Protein AF-A0A953T9N0-F1 (afdb_monomer)

Foldseek 3Di:
DQAWDKDADPDPVVVQLQFGMWTDGDPATAREHEDQDDDCPSNPSVVVVCVVVVHFYWYWHQDPVRDIWTAGPVVRDTDPRD

Organism: NCBI:txid547987

Secondary structure (DSSP, 8-state):
--SPEEEE---HHHHHTT--EEEEETTEEEEEEEESS---TTTHHHHHHHHHHTPEEEEEEE-TTS-EEEEETTTTEE----

Mean predicted aligned error: 4.88 Å

Radius of gyration: 12.1 Å; Cα contacts (8 Å, |Δi|>4): 146; chains: 1; bounding box: 29×30×25 Å

Nearest PDB structures (foldseek):
  6p4o-assembly2_D  TM=4.964E-01  e=2.844E-01  Sulfurisphaera tokodaii str. 7
  5m3h-assembly1_A  TM=3.720E-01  e=1.451E+00  Influenza A virus
  8xhv-assembly1_A  TM=3.915E-01  e=1.764E+00  Kurthia massiliensis
  8xk3-assembly1_A  TM=2.870E-01  e=7.083E-01  Kurthia massiliensis
  8xk4-assembly1_A  TM=2.809E-01  e=1.653E+00  Kurthia massiliensis

Sequence (82 aa):
SKGFTVKVSNIKNDAIHGIDLIAVKNDIKMYIQVKPNNDLKESKNIIKLSRINGFLPVLCYKNSNKKWIFFNIFMKTEMLLF

InterPro domains:
  IPR011335 Restriction endonuclease type II-like [SSF52980] (2-78)
  IPR011856 tRNA endonuclease-like domain superfamily [G3DSA:3.40.1350.10] (1-81)

pLDDT: mean 86.91, std 10.47, range [43.62, 96.12]

Solvent-accessible surface area (backbone atoms only — not comparable to full-atom values): 4748 Å² total; per-residue (Å²): 136,93,67,65,53,71,44,76,55,84,48,74,70,40,53,77,29,46,32,48,32,41,35,40,45,92,94,48,38,33,38,29,26,76,40,85,47,91,78,60,88,75,42,62,46,32,48,54,51,16,65,76,72,69,30,44,34,28,46,30,22,44,48,98,85,71,44,81,42,40,31,31,65,87,78,72,40,77,53,88,87,124

Structure (mmCIF, N/CA/C/O backbone):
data_AF-A0A953T9N0-F1
#
_entry.id   AF-A0A953T9N0-F1
#
loop_
_atom_site.group_PDB
_atom_site.id
_atom_site.type_symbol
_atom_site.label_atom_id
_atom_site.label_alt_id
_atom_site.label_comp_id
_atom_site.label_asym_id
_atom_site.label_entity_id
_atom_site.label_seq_id
_atom_site.pdbx_PDB_ins_code
_atom_site.Cartn_x
_atom_site.Cartn_y
_atom_site.Cartn_z
_atom_site.occupancy
_atom_site.B_iso_or_equiv
_atom_site.auth_seq_id
_atom_site.auth_comp_id
_atom_site.auth_asym_id
_atom_site.auth_atom_id
_atom_site.pdbx_PDB_model_num
ATOM 1 N N . SER A 1 1 ? -14.027 -18.055 3.638 1.00 43.62 1 SER A N 1
ATOM 2 C CA . SER A 1 1 ? -13.818 -16.653 4.064 1.00 43.62 1 SER A CA 1
ATOM 3 C C . SER A 1 1 ? -13.507 -15.804 2.828 1.00 43.62 1 SER A C 1
ATOM 5 O O . SER A 1 1 ? -12.749 -16.262 1.989 1.00 43.62 1 SER A O 1
ATOM 7 N N . LYS A 1 2 ? -14.136 -14.627 2.640 1.00 53.47 2 LYS A N 1
ATOM 8 C CA . LYS A 1 2 ? -14.038 -13.796 1.404 1.00 53.47 2 LYS A CA 1
ATOM 9 C C . LYS A 1 2 ? -13.184 -12.515 1.574 1.00 53.47 2 LYS A C 1
ATOM 11 O O . LYS A 1 2 ? -13.422 -11.503 0.909 1.00 53.47 2 LYS A O 1
ATOM 16 N N . GLY A 1 3 ? -12.239 -12.525 2.512 1.00 68.94 3 GLY A N 1
ATOM 17 C CA . GLY A 1 3 ? -11.370 -11.381 2.823 1.00 68.94 3 GLY A CA 1
ATOM 18 C C . GLY A 1 3 ? -10.070 -11.378 2.015 1.00 68.94 3 GLY A C 1
ATOM 19 O O . GLY A 1 3 ? -9.762 -12.349 1.330 1.00 68.94 3 GLY A O 1
ATOM 20 N N . PHE A 1 4 ? -9.301 -10.292 2.105 1.00 74.06 4 PHE A N 1
ATOM 21 C CA . PHE A 1 4 ? -7.905 -10.285 1.658 1.00 74.06 4 PHE A CA 1
ATOM 22 C C . PHE A 1 4 ? -7.064 -11.197 2.556 1.00 74.06 4 PHE A C 1
ATOM 24 O O . PHE A 1 4 ? -7.234 -11.198 3.776 1.00 74.06 4 PHE A O 1
ATOM 31 N N . THR A 1 5 ? -6.123 -11.938 1.972 1.00 80.31 5 THR A N 1
ATOM 32 C CA . THR A 1 5 ? -5.012 -12.504 2.738 1.00 80.31 5 THR A CA 1
ATOM 33 C C . THR A 1 5 ? -4.003 -11.389 2.971 1.00 80.31 5 THR A C 1
ATOM 35 O O . THR A 1 5 ? -3.450 -10.850 2.013 1.00 80.31 5 THR A O 1
ATOM 38 N N . VAL A 1 6 ? -3.786 -11.032 4.236 1.00 80.44 6 VAL A N 1
ATOM 39 C CA . VAL A 1 6 ? -2.867 -9.962 4.640 1.00 80.44 6 VAL A CA 1
ATOM 40 C C . VAL A 1 6 ? -1.689 -10.572 5.384 1.00 80.44 6 VAL A C 1
ATOM 42 O O . VAL A 1 6 ? -1.876 -11.423 6.253 1.00 80.44 6 VAL A O 1
ATOM 45 N N . LYS A 1 7 ? -0.475 -10.138 5.047 1.00 83.88 7 LYS A N 1
ATOM 46 C CA . LYS A 1 7 ? 0.750 -10.494 5.766 1.00 83.88 7 LYS A CA 1
ATOM 47 C C . LYS A 1 7 ? 1.498 -9.227 6.155 1.00 83.88 7 LYS A C 1
ATOM 49 O O . LYS A 1 7 ? 1.579 -8.289 5.362 1.00 83.88 7 LYS A O 1
ATOM 54 N N . VAL A 1 8 ? 2.042 -9.226 7.369 1.00 80.19 8 VAL A N 1
ATOM 55 C CA . VAL A 1 8 ? 3.003 -8.207 7.796 1.00 80.19 8 VAL A CA 1
ATOM 56 C C . VAL A 1 8 ? 4.297 -8.427 7.028 1.00 80.19 8 VAL A C 1
ATOM 58 O O . VAL A 1 8 ? 4.758 -9.560 6.863 1.00 80.19 8 VAL A O 1
ATOM 61 N N . SER A 1 9 ? 4.852 -7.335 6.531 1.00 74.62 9 SER A N 1
ATOM 62 C CA . SER A 1 9 ? 6.161 -7.315 5.908 1.00 74.62 9 SER A CA 1
ATOM 63 C C . SER A 1 9 ? 7.245 -7.549 6.971 1.00 74.62 9 SER A C 1
ATOM 65 O O . SER A 1 9 ? 7.470 -6.706 7.834 1.00 74.62 9 SER A O 1
ATOM 67 N N . ASN A 1 10 ? 7.903 -8.714 6.942 1.00 63.94 10 ASN A N 1
ATOM 68 C CA . ASN A 1 10 ? 8.960 -9.081 7.902 1.00 63.94 10 ASN A CA 1
ATOM 69 C C . ASN A 1 10 ? 10.377 -8.979 7.309 1.00 63.94 10 ASN A C 1
ATOM 71 O O . ASN A 1 10 ? 11.354 -9.374 7.947 1.00 63.94 10 ASN A O 1
ATOM 75 N N . ILE A 1 11 ? 10.510 -8.490 6.075 1.00 70.69 11 ILE A N 1
ATOM 76 C CA . ILE A 1 11 ? 11.785 -8.460 5.359 1.00 70.69 11 ILE A CA 1
ATOM 77 C C . ILE A 1 11 ? 12.349 -7.044 5.453 1.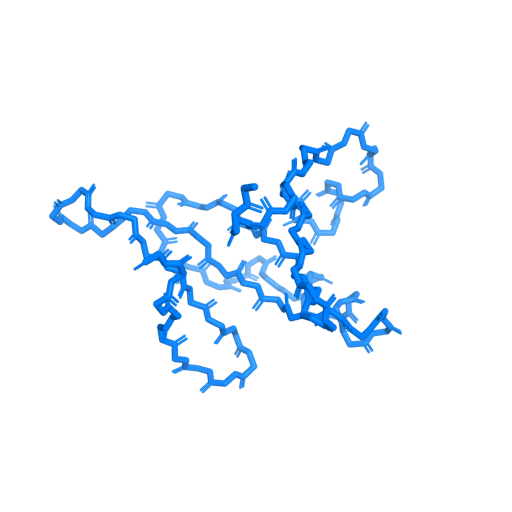00 70.69 11 ILE A C 1
ATOM 79 O O . ILE A 1 11 ? 11.705 -6.084 5.041 1.00 70.69 11 ILE A O 1
ATOM 83 N N . LYS A 1 12 ? 13.588 -6.903 5.948 1.00 72.56 12 LYS A N 1
ATOM 84 C CA . LYS A 1 12 ? 14.289 -5.602 6.034 1.00 72.56 12 LYS A CA 1
ATOM 85 C C . LYS A 1 12 ? 14.220 -4.801 4.728 1.00 72.56 12 LYS A C 1
ATOM 87 O O . LYS A 1 12 ? 14.133 -3.581 4.761 1.00 72.56 12 LYS A O 1
ATOM 92 N N . ASN A 1 13 ? 14.245 -5.495 3.592 1.00 71.25 13 ASN A N 1
ATOM 93 C CA . ASN A 1 13 ? 14.182 -4.893 2.267 1.00 71.25 13 ASN A CA 1
ATOM 94 C C . ASN A 1 13 ? 12.837 -4.200 1.983 1.00 71.25 13 ASN A C 1
ATOM 96 O O . ASN A 1 13 ? 12.806 -3.102 1.442 1.00 71.25 13 ASN A O 1
ATOM 100 N N . ASP A 1 14 ? 11.725 -4.788 2.411 1.00 79.81 14 ASP A N 1
ATOM 101 C CA . ASP A 1 14 ? 10.389 -4.228 2.200 1.00 79.81 14 ASP A CA 1
ATOM 102 C C . ASP A 1 14 ? 10.171 -2.961 3.049 1.00 79.81 14 ASP A C 1
ATOM 104 O O . ASP A 1 14 ? 9.573 -1.988 2.583 1.00 79.81 14 ASP A O 1
ATOM 108 N N . ALA A 1 15 ? 10.747 -2.923 4.257 1.00 77.44 15 ALA A N 1
ATOM 109 C CA . ALA A 1 15 ? 10.740 -1.741 5.120 1.00 77.44 15 ALA A CA 1
ATOM 110 C C . ALA A 1 15 ? 11.504 -0.553 4.500 1.00 77.44 15 ALA A C 1
ATOM 112 O O . ALA A 1 15 ? 11.043 0.583 4.590 1.00 77.44 15 ALA A O 1
ATOM 113 N N . ILE A 1 16 ? 12.618 -0.800 3.791 1.00 83.00 16 ILE A N 1
ATOM 114 C CA . ILE A 1 16 ? 13.352 0.236 3.027 1.00 83.00 16 ILE A CA 1
ATOM 115 C C . ILE A 1 16 ? 12.458 0.854 1.939 1.00 83.00 16 ILE A C 1
ATOM 117 O O . ILE A 1 16 ? 12.574 2.038 1.600 1.00 83.00 16 ILE A O 1
ATOM 121 N N . HIS A 1 17 ? 11.531 0.062 1.403 1.00 85.00 17 HIS A N 1
ATOM 122 C CA . HIS A 1 17 ? 10.566 0.516 0.412 1.00 85.00 17 HIS A CA 1
ATOM 123 C C . HIS A 1 17 ? 9.283 1.102 1.015 1.00 85.00 17 HIS A C 1
ATOM 125 O O . HIS A 1 17 ? 8.449 1.603 0.262 1.00 85.00 17 HIS A O 1
ATOM 131 N N . GLY A 1 18 ? 9.149 1.108 2.345 1.00 86.81 18 GLY A N 1
ATOM 132 C CA . GLY A 1 18 ? 7.979 1.624 3.051 1.00 86.81 18 GLY A CA 1
ATOM 133 C C . GLY A 1 18 ? 6.752 0.719 2.938 1.00 86.81 18 GLY A C 1
ATOM 134 O O . GLY A 1 18 ? 5.636 1.229 2.943 1.00 86.81 18 GLY A O 1
ATOM 135 N N . ILE A 1 19 ? 6.952 -0.592 2.773 1.00 92.75 19 ILE A N 1
ATOM 136 C CA . ILE A 1 19 ? 5.880 -1.590 2.721 1.00 92.75 19 ILE A CA 1
ATOM 137 C C . ILE A 1 19 ? 5.704 -2.184 4.116 1.00 92.75 19 ILE A C 1
ATOM 139 O O . ILE A 1 19 ? 6.557 -2.939 4.583 1.00 92.75 19 ILE A O 1
ATOM 143 N N . ASP A 1 20 ? 4.569 -1.886 4.742 1.00 90.56 20 ASP A N 1
ATOM 144 C CA . ASP A 1 20 ? 4.223 -2.396 6.070 1.00 90.56 20 ASP A CA 1
ATOM 145 C C . ASP A 1 20 ? 3.373 -3.667 5.968 1.00 90.56 20 ASP A C 1
ATOM 147 O O . ASP A 1 20 ? 3.574 -4.631 6.711 1.00 90.56 20 ASP A O 1
ATOM 151 N N . LEU A 1 21 ? 2.439 -3.702 5.010 1.00 92.19 21 LEU A N 1
ATOM 152 C CA . LEU A 1 21 ? 1.573 -4.854 4.766 1.00 92.19 21 LEU A CA 1
ATOM 153 C C . LEU A 1 21 ? 1.532 -5.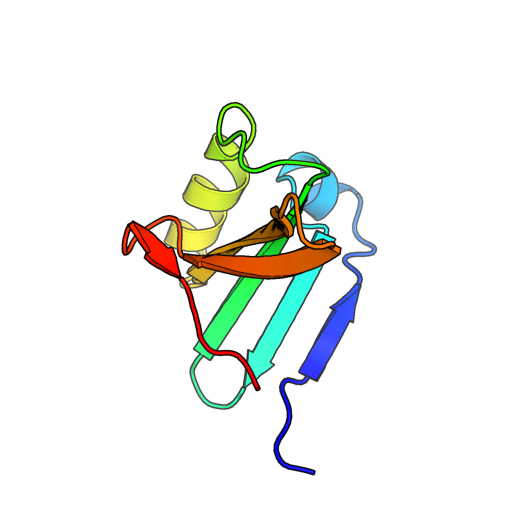211 3.283 1.00 92.19 21 LEU A C 1
ATOM 155 O O . LEU A 1 21 ? 1.548 -4.350 2.401 1.00 92.19 21 LEU A O 1
ATOM 159 N N . ILE A 1 22 ? 1.385 -6.505 3.022 1.00 92.06 22 ILE A N 1
ATOM 160 C CA . ILE A 1 22 ? 1.107 -7.044 1.696 1.00 92.06 22 ILE A CA 1
ATOM 161 C C . ILE A 1 22 ? -0.268 -7.699 1.749 1.00 92.06 22 ILE A C 1
ATOM 163 O O . ILE A 1 22 ? -0.509 -8.575 2.583 1.00 92.06 22 ILE A O 1
ATOM 167 N N . ALA A 1 23 ? -1.169 -7.279 0.864 1.00 91.25 23 ALA A N 1
ATOM 168 C CA . ALA A 1 23 ? -2.525 -7.806 0.792 1.00 91.25 23 ALA A CA 1
ATOM 169 C C . ALA A 1 23 ? -2.823 -8.358 -0.602 1.00 91.25 23 ALA A C 1
ATOM 171 O O . ALA A 1 23 ? -2.536 -7.715 -1.611 1.00 91.25 23 ALA A O 1
ATOM 172 N N . VAL A 1 24 ? -3.416 -9.550 -0.654 1.00 89.44 24 VAL A N 1
ATOM 173 C CA . VAL A 1 24 ? -3.794 -10.216 -1.907 1.00 89.44 24 VAL A CA 1
ATOM 174 C C . VAL A 1 24 ? -5.227 -10.732 -1.808 1.00 89.44 24 VAL A C 1
ATOM 176 O O . VAL A 1 24 ? -5.596 -11.372 -0.820 1.00 89.44 24 VAL A O 1
ATOM 179 N N . LYS A 1 25 ? -6.042 -10.448 -2.828 1.00 85.31 25 LYS A N 1
ATOM 180 C CA . LYS A 1 25 ? -7.384 -11.019 -3.012 1.00 85.31 25 LYS A CA 1
ATOM 181 C C . LYS A 1 25 ? -7.666 -11.155 -4.498 1.00 85.31 25 LYS A C 1
ATOM 183 O O . LYS A 1 25 ? -7.700 -10.151 -5.207 1.00 85.31 25 LYS A O 1
ATOM 188 N N . ASN A 1 26 ? -7.927 -12.381 -4.945 1.00 85.56 26 ASN A N 1
ATOM 189 C CA . ASN A 1 26 ? -8.039 -12.706 -6.369 1.00 85.56 26 ASN A CA 1
ATOM 190 C C . ASN A 1 26 ? -6.797 -12.167 -7.114 1.00 85.56 26 ASN A C 1
ATOM 192 O O . ASN A 1 26 ? -5.677 -12.354 -6.639 1.00 85.56 26 ASN A O 1
ATOM 196 N N . ASP A 1 27 ? -6.992 -11.434 -8.209 1.00 87.00 27 ASP A N 1
ATOM 197 C CA . ASP A 1 27 ? -5.913 -10.829 -8.997 1.00 87.00 27 ASP A CA 1
ATOM 198 C C . ASP A 1 27 ? -5.437 -9.468 -8.464 1.00 87.00 27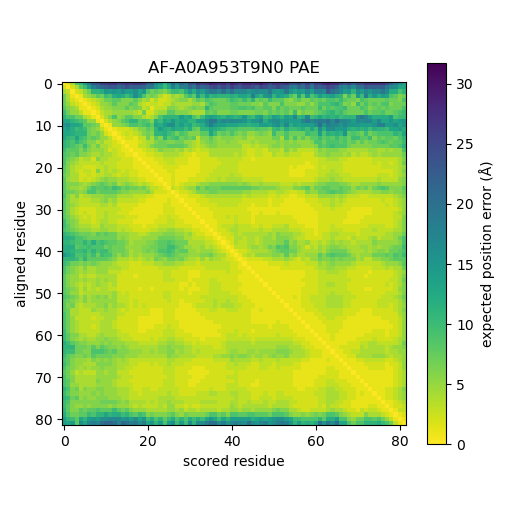 ASP A C 1
ATOM 200 O O . ASP A 1 27 ? -4.518 -8.862 -9.015 1.00 87.00 27 ASP A O 1
ATOM 204 N N . ILE A 1 28 ? -6.031 -8.973 -7.372 1.00 89.31 28 ILE A N 1
ATOM 205 C CA . ILE A 1 28 ? -5.657 -7.693 -6.771 1.00 89.31 28 ILE A CA 1
ATOM 206 C C . ILE A 1 28 ? -4.553 -7.925 -5.745 1.00 89.31 28 ILE A C 1
ATOM 208 O O . ILE A 1 28 ? -4.746 -8.600 -4.729 1.00 89.31 28 ILE A O 1
ATOM 212 N N . LYS A 1 29 ? -3.400 -7.306 -5.997 1.00 93.56 29 LYS A N 1
ATOM 213 C CA . LYS A 1 29 ? -2.225 -7.327 -5.126 1.00 93.56 29 LYS A CA 1
ATOM 214 C C . LYS A 1 29 ? -1.905 -5.908 -4.679 1.00 93.56 29 LYS A C 1
ATOM 216 O O . LYS A 1 29 ? -1.874 -4.998 -5.503 1.00 93.56 29 LYS A O 1
ATOM 221 N N . MET A 1 30 ? -1.679 -5.708 -3.386 1.00 94.19 30 MET A N 1
ATOM 222 C CA . MET A 1 30 ? -1.464 -4.385 -2.800 1.00 94.19 30 MET A CA 1
ATOM 223 C C . MET A 1 30 ? -0.234 -4.382 -1.902 1.00 94.19 30 MET A C 1
ATOM 225 O O . MET A 1 30 ? -0.057 -5.279 -1.074 1.00 94.19 30 MET A O 1
ATOM 229 N N . TYR A 1 31 ? 0.577 -3.342 -2.053 1.00 95.19 31 TYR A N 1
ATOM 230 C CA . TYR A 1 31 ? 1.546 -2.928 -1.053 1.00 95.19 31 TYR A CA 1
ATOM 231 C C . TYR A 1 31 ? 0.940 -1.777 -0.271 1.00 95.19 31 TYR A C 1
ATOM 233 O O . TYR A 1 31 ? 0.529 -0.773 -0.852 1.00 95.19 31 TYR A O 1
ATOM 241 N N . ILE A 1 32 ? 0.859 -1.937 1.043 1.00 94.31 32 ILE A N 1
ATOM 242 C CA . ILE A 1 32 ? 0.213 -0.978 1.926 1.00 94.31 32 ILE A CA 1
ATOM 243 C C . ILE A 1 32 ? 1.279 -0.366 2.828 1.00 94.31 32 ILE A C 1
ATOM 245 O O . ILE A 1 32 ? 1.994 -1.080 3.534 1.00 94.31 32 ILE A O 1
ATOM 249 N N . GLN A 1 33 ? 1.342 0.960 2.811 1.00 94.50 33 GLN A N 1
ATOM 250 C CA . GLN A 1 33 ? 2.121 1.773 3.734 1.00 94.50 33 GLN A CA 1
ATOM 251 C C . GLN A 1 33 ? 1.175 2.351 4.788 1.00 94.50 33 GLN A C 1
ATOM 253 O O . GLN A 1 33 ? 0.185 2.986 4.433 1.00 94.50 33 GLN A O 1
ATOM 258 N N . VAL A 1 34 ? 1.454 2.149 6.071 1.00 92.94 34 VAL A N 1
ATOM 259 C CA . VAL A 1 34 ? 0.664 2.667 7.189 1.00 92.94 34 VAL A CA 1
ATOM 260 C C . VAL A 1 34 ? 1.341 3.918 7.743 1.00 92.94 34 VAL A C 1
ATOM 262 O O . VAL A 1 34 ? 2.499 3.893 8.154 1.00 92.94 34 VAL A O 1
ATOM 265 N N . LYS A 1 35 ? 0.616 5.038 7.773 1.00 92.75 35 LYS A N 1
ATOM 266 C CA . LYS A 1 35 ? 1.115 6.327 8.269 1.00 92.75 35 LYS A CA 1
ATOM 267 C C . LYS A 1 35 ? 0.131 6.965 9.252 1.00 92.75 35 LYS A C 1
ATOM 269 O O . LYS A 1 35 ? -1.068 6.682 9.215 1.00 92.75 35 LYS A O 1
ATOM 274 N N . PRO A 1 36 ? 0.613 7.847 10.145 1.00 90.75 36 PRO A N 1
ATOM 275 C CA . PRO A 1 36 ? -0.255 8.569 11.074 1.00 90.75 36 PRO A CA 1
ATOM 276 C C . PRO A 1 36 ? -1.153 9.606 10.380 1.00 90.75 36 PRO A C 1
ATOM 278 O O . PRO A 1 36 ? -2.142 10.037 10.964 1.00 90.75 36 PRO A O 1
ATOM 281 N N . ASN A 1 37 ? -0.819 10.018 9.156 1.00 89.50 37 ASN A N 1
ATOM 282 C CA . ASN A 1 37 ? -1.540 11.016 8.370 1.00 89.50 37 ASN A CA 1
ATOM 283 C C . ASN A 1 37 ? -1.462 10.678 6.867 1.00 89.50 37 ASN A C 1
ATOM 285 O O . ASN A 1 37 ? -0.912 9.648 6.480 1.00 89.50 37 ASN A O 1
ATOM 289 N N . ASN A 1 38 ? -2.017 11.548 6.025 1.00 87.69 38 ASN A N 1
ATOM 290 C CA . ASN A 1 38 ? -2.063 11.387 4.572 1.00 87.69 38 ASN A CA 1
ATOM 291 C C . ASN A 1 38 ? -0.825 11.943 3.833 1.00 87.69 38 ASN A C 1
ATOM 293 O O . ASN A 1 38 ? -0.918 12.245 2.642 1.00 87.69 38 ASN A O 1
ATOM 297 N N . ASP A 1 39 ? 0.315 12.120 4.512 1.00 86.88 39 ASP A N 1
ATOM 298 C CA . ASP A 1 39 ? 1.528 12.648 3.882 1.00 86.88 39 ASP A CA 1
ATOM 299 C C . ASP A 1 39 ? 2.164 11.608 2.939 1.00 86.88 39 ASP A C 1
ATOM 301 O O . ASP A 1 39 ? 2.527 10.502 3.340 1.00 86.88 39 ASP A O 1
ATOM 305 N N . LEU A 1 40 ? 2.315 11.988 1.667 1.00 83.50 40 LEU A N 1
ATOM 306 C CA . LEU A 1 40 ? 2.869 11.162 0.590 1.00 83.50 40 LEU A CA 1
ATOM 307 C C . LEU A 1 40 ? 4.367 11.402 0.336 1.00 83.50 40 LEU A C 1
ATOM 309 O O . LEU A 1 40 ? 4.932 10.788 -0.575 1.00 83.50 40 LEU A O 1
ATOM 313 N N . LYS A 1 41 ? 5.038 12.289 1.089 1.00 81.06 41 LYS A N 1
ATOM 314 C CA . LYS A 1 41 ? 6.460 12.635 0.864 1.00 81.06 41 LYS A CA 1
ATOM 315 C C . LYS A 1 41 ? 7.379 11.412 0.820 1.00 81.06 41 LYS A C 1
ATOM 317 O O . LYS A 1 41 ? 8.315 11.378 0.020 1.00 81.06 41 LYS A O 1
ATOM 322 N N . GLU A 1 42 ? 7.080 10.392 1.621 1.00 77.38 42 GLU A N 1
ATOM 323 C CA . GLU A 1 42 ? 7.871 9.161 1.742 1.00 77.38 42 GLU A CA 1
ATOM 324 C C . GLU A 1 42 ? 7.363 8.002 0.863 1.00 77.38 42 GLU A C 1
ATOM 326 O O . GLU A 1 42 ? 7.893 6.894 0.927 1.00 77.38 42 GLU A O 1
ATOM 331 N N . SER A 1 43 ? 6.367 8.226 -0.002 1.00 87.31 43 SER A N 1
ATOM 332 C CA . SER A 1 43 ? 5.746 7.149 -0.790 1.00 87.31 43 SER A CA 1
ATOM 333 C C . SER A 1 43 ? 6.431 6.875 -2.139 1.00 87.31 43 SER A C 1
ATOM 335 O O . SER A 1 43 ? 6.000 6.004 -2.895 1.00 87.31 43 SER A O 1
ATOM 337 N N . LYS A 1 44 ? 7.524 7.576 -2.475 1.00 89.5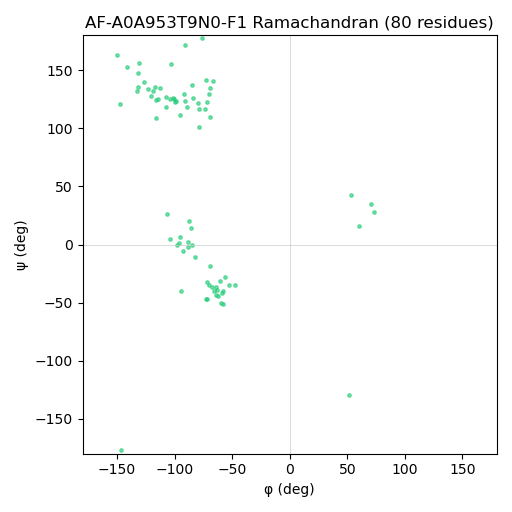0 44 LYS A N 1
ATOM 338 C CA . LYS A 1 44 ? 8.237 7.388 -3.758 1.00 89.50 44 LYS A CA 1
ATOM 339 C C . LYS A 1 44 ? 8.730 5.949 -3.958 1.00 89.50 44 LYS A C 1
ATOM 341 O O . LYS A 1 44 ? 8.629 5.417 -5.065 1.00 89.50 44 LYS A O 1
ATOM 346 N N . ASN A 1 45 ? 9.229 5.313 -2.898 1.00 91.31 45 ASN A N 1
ATOM 347 C CA . ASN A 1 45 ? 9.798 3.967 -2.983 1.00 91.31 45 ASN A CA 1
ATOM 348 C C . ASN A 1 45 ? 8.716 2.901 -3.182 1.00 91.31 45 ASN A C 1
ATOM 350 O O . ASN A 1 45 ? 8.841 2.086 -4.098 1.00 91.31 45 ASN A O 1
ATOM 354 N N . ILE A 1 46 ? 7.629 2.957 -2.405 1.00 93.38 46 ILE A N 1
ATOM 355 C CA . ILE A 1 46 ? 6.503 2.029 -2.556 1.00 93.38 46 ILE A CA 1
ATOM 356 C C . ILE A 1 46 ? 5.843 2.181 -3.927 1.00 93.38 46 ILE A C 1
ATOM 358 O O . ILE A 1 46 ? 5.538 1.175 -4.559 1.00 93.38 46 ILE A O 1
ATOM 362 N N . ILE A 1 47 ? 5.707 3.408 -4.449 1.00 94.38 47 ILE A N 1
ATOM 363 C CA . ILE A 1 47 ? 5.223 3.669 -5.815 1.00 94.38 47 ILE A CA 1
ATOM 364 C C . ILE A 1 47 ? 6.110 2.969 -6.847 1.00 94.38 47 ILE A C 1
ATOM 366 O O . ILE A 1 47 ? 5.601 2.256 -7.714 1.00 94.38 47 ILE A O 1
ATOM 370 N N . LYS A 1 48 ? 7.432 3.167 -6.762 1.00 93.44 48 LYS A N 1
ATOM 371 C CA . LYS A 1 48 ? 8.387 2.578 -7.706 1.00 93.44 48 LYS A CA 1
ATOM 372 C C . LYS A 1 48 ? 8.303 1.053 -7.689 1.00 93.44 48 LYS A C 1
ATOM 374 O O . LYS A 1 48 ? 8.156 0.448 -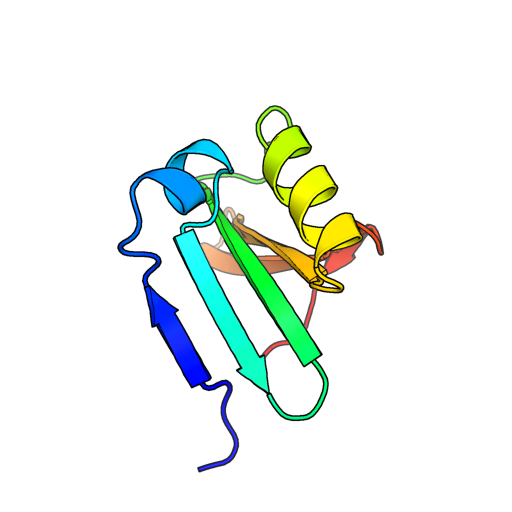8.747 1.00 93.44 48 LYS A O 1
ATOM 379 N N . LEU A 1 49 ? 8.359 0.445 -6.506 1.00 93.25 49 LEU A N 1
ATOM 380 C CA . LEU A 1 49 ? 8.347 -1.010 -6.369 1.00 93.25 49 LEU A CA 1
ATOM 381 C C . LEU A 1 49 ? 6.998 -1.618 -6.779 1.00 93.25 49 LEU A C 1
ATOM 383 O O . LEU A 1 49 ? 6.961 -2.650 -7.444 1.00 93.25 49 LEU A O 1
ATOM 387 N N . SER A 1 50 ? 5.896 -0.932 -6.472 1.00 94.75 50 SER A N 1
ATOM 388 C CA . SER A 1 50 ? 4.550 -1.328 -6.897 1.00 94.75 50 SER A CA 1
ATOM 389 C C . SER A 1 50 ? 4.423 -1.411 -8.418 1.00 94.75 50 SER A C 1
ATOM 391 O O . SER A 1 50 ? 3.875 -2.386 -8.926 1.00 94.75 50 SER A O 1
ATOM 393 N N . ARG A 1 51 ? 4.994 -0.449 -9.163 1.00 93.94 51 ARG A N 1
ATOM 394 C CA . ARG A 1 51 ? 5.016 -0.501 -10.638 1.00 93.94 51 ARG A CA 1
ATOM 395 C C . ARG A 1 51 ? 5.796 -1.700 -11.167 1.00 93.94 51 ARG A C 1
ATOM 397 O O . ARG A 1 51 ? 5.327 -2.348 -12.091 1.00 93.94 51 ARG A O 1
ATOM 404 N N . ILE A 1 52 ? 6.965 -1.976 -10.587 1.00 93.75 52 ILE A N 1
ATOM 405 C CA . ILE A 1 52 ? 7.841 -3.076 -11.021 1.00 93.75 52 ILE A CA 1
ATOM 406 C C . ILE A 1 52 ? 7.148 -4.426 -10.812 1.00 93.75 52 ILE A C 1
ATOM 408 O O . ILE A 1 52 ? 7.181 -5.278 -11.693 1.00 93.75 52 ILE A O 1
ATOM 412 N N . ASN A 1 53 ? 6.487 -4.602 -9.667 1.00 92.69 53 ASN A N 1
ATOM 413 C CA . ASN A 1 53 ? 5.927 -5.894 -9.274 1.00 92.69 53 ASN A CA 1
ATOM 414 C C . ASN A 1 53 ? 4.460 -6.088 -9.692 1.00 92.69 53 ASN A C 1
ATOM 416 O O . ASN A 1 53 ? 3.906 -7.166 -9.477 1.00 92.69 53 ASN A O 1
ATOM 420 N N . GLY A 1 54 ? 3.809 -5.061 -10.249 1.00 94.00 54 GLY A N 1
ATOM 421 C CA . GLY A 1 54 ? 2.384 -5.102 -10.591 1.00 94.00 54 GLY A CA 1
ATOM 422 C C . GLY A 1 54 ? 1.463 -5.100 -9.365 1.00 94.00 54 GLY A C 1
ATOM 423 O O . GLY A 1 54 ? 0.431 -5.766 -9.363 1.00 94.00 54 GLY A O 1
ATOM 424 N N . PHE A 1 55 ? 1.849 -4.389 -8.304 1.00 95.50 55 PHE A N 1
ATOM 425 C CA . PHE A 1 55 ? 1.041 -4.196 -7.096 1.00 95.50 55 PHE A CA 1
ATOM 426 C C . PHE A 1 55 ? 0.427 -2.792 -7.109 1.00 95.50 55 PHE A C 1
ATOM 428 O O . PHE A 1 55 ? 0.957 -1.866 -7.724 1.00 95.50 55 PHE A O 1
ATOM 435 N N . LEU A 1 56 ? -0.687 -2.611 -6.406 1.00 95.31 56 LEU A N 1
ATOM 436 C CA . LEU A 1 56 ? -1.236 -1.291 -6.122 1.00 95.31 56 LEU A CA 1
ATOM 437 C C . LEU A 1 56 ? -0.541 -0.706 -4.883 1.00 95.31 56 LEU A C 1
ATOM 439 O O . LEU A 1 56 ? -0.554 -1.356 -3.834 1.00 95.31 56 LEU A O 1
ATOM 443 N N . PRO A 1 57 ? 0.026 0.508 -4.959 1.00 96.12 57 PRO A N 1
ATOM 444 C CA . PRO A 1 57 ? 0.502 1.217 -3.786 1.00 96.12 57 PRO A CA 1
ATOM 445 C C . PRO A 1 57 ? -0.680 1.870 -3.073 1.00 96.12 57 PRO A C 1
ATOM 447 O O . PRO A 1 57 ? -1.395 2.701 -3.645 1.00 96.12 57 PRO A O 1
ATOM 450 N N . VAL A 1 58 ? -0.862 1.512 -1.809 1.00 95.56 58 VAL A N 1
ATOM 451 C CA . VAL A 1 58 ? -1.948 1.999 -0.964 1.00 95.56 58 VAL A CA 1
ATOM 452 C C . VAL A 1 58 ? -1.362 2.697 0.254 1.00 95.56 58 VAL A C 1
ATOM 454 O O . VAL A 1 58 ? -0.550 2.124 0.977 1.00 95.56 58 VAL A O 1
ATOM 457 N N . LEU A 1 59 ? -1.800 3.928 0.505 1.00 95.38 59 LEU A N 1
ATOM 458 C CA . LEU A 1 59 ? -1.558 4.612 1.768 1.00 95.38 59 LEU A CA 1
ATOM 459 C C . LEU A 1 59 ? -2.715 4.312 2.721 1.00 95.38 59 LEU A C 1
ATOM 461 O O . LEU A 1 59 ? -3.868 4.591 2.407 1.00 95.38 59 LEU A O 1
ATOM 465 N N . CYS A 1 60 ? -2.407 3.769 3.889 1.00 94.88 60 CYS A N 1
ATOM 466 C CA . CYS A 1 60 ? -3.351 3.545 4.968 1.00 94.88 60 CYS A CA 1
ATOM 467 C C . CYS A 1 60 ? -3.084 4.541 6.098 1.00 94.88 60 CYS A C 1
ATOM 469 O O . CYS A 1 60 ? -1.960 4.641 6.587 1.00 94.88 60 CYS A O 1
ATOM 471 N N . TYR A 1 61 ? -4.104 5.276 6.528 1.00 94.31 61 TYR A N 1
ATOM 472 C CA . TYR A 1 61 ? -3.988 6.226 7.637 1.00 94.31 61 TYR A CA 1
ATOM 473 C C . TYR A 1 61 ? -5.313 6.375 8.382 1.00 94.31 61 TYR A C 1
ATOM 475 O O . TYR A 1 61 ? -6.370 6.000 7.874 1.00 94.31 61 TYR A O 1
ATOM 483 N N . LYS A 1 62 ? -5.278 6.931 9.598 1.00 93.75 62 LYS A N 1
ATOM 484 C CA . LYS A 1 62 ? -6.498 7.346 10.304 1.00 93.75 62 LYS A CA 1
ATOM 485 C C . LYS A 1 62 ? -6.809 8.804 9.995 1.00 93.75 62 LYS A C 1
ATOM 487 O O . LYS A 1 62 ? -5.947 9.663 10.149 1.00 93.75 62 LYS A O 1
ATOM 492 N N . ASN A 1 63 ? -8.043 9.094 9.592 1.00 92.81 63 ASN A N 1
ATOM 493 C CA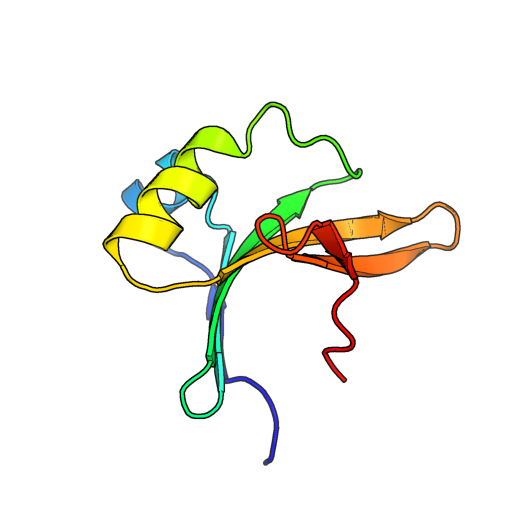 . ASN A 1 63 ? -8.506 10.475 9.465 1.00 92.81 63 ASN A CA 1
ATOM 494 C C . ASN A 1 63 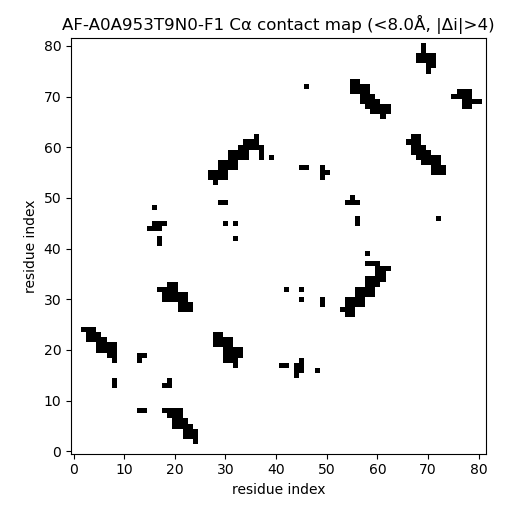? -8.814 11.104 10.841 1.00 92.81 63 ASN A C 1
ATOM 496 O O . ASN A 1 63 ? -8.749 10.442 11.880 1.00 92.81 63 ASN A O 1
ATOM 500 N N . SER A 1 64 ? -9.198 12.383 10.846 1.00 91.88 64 SER A N 1
ATOM 501 C CA . SER A 1 64 ? -9.569 13.133 12.059 1.00 91.88 64 SER A CA 1
ATOM 502 C C . SER A 1 64 ? -10.701 12.482 12.866 1.00 91.88 64 SER A C 1
ATOM 504 O O . SER A 1 64 ? -10.729 12.584 14.089 1.00 91.88 64 SER A O 1
ATOM 506 N N . ASN A 1 65 ? -11.584 11.735 12.201 1.00 93.56 65 ASN A N 1
ATOM 507 C CA . ASN A 1 65 ? -12.684 10.990 12.815 1.00 93.56 65 ASN A CA 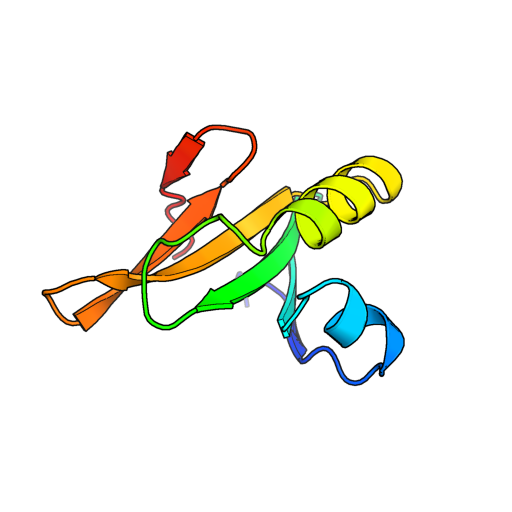1
ATOM 508 C C . ASN A 1 65 ? -12.269 9.588 13.299 1.00 93.56 65 ASN A C 1
ATOM 510 O O . ASN A 1 65 ? -13.128 8.747 13.560 1.00 93.56 65 ASN A O 1
ATOM 514 N N . LYS A 1 66 ? -10.961 9.309 13.390 1.00 91.31 66 LYS A N 1
ATOM 515 C CA . LYS A 1 66 ? -10.379 8.012 13.777 1.00 91.31 66 LYS A CA 1
ATOM 516 C C . LYS A 1 66 ? -10.772 6.847 12.855 1.00 91.31 66 LYS A C 1
ATOM 518 O O . LYS A 1 66 ? -10.573 5.691 13.231 1.00 91.31 66 LYS A O 1
ATOM 523 N N . LYS A 1 67 ? -11.291 7.126 11.653 1.00 91.75 67 LYS A N 1
ATOM 524 C CA . LYS A 1 67 ? -11.620 6.107 10.647 1.00 91.75 67 LYS A CA 1
ATOM 525 C C . LYS A 1 67 ? -10.380 5.770 9.829 1.00 91.75 67 LYS A C 1
ATOM 527 O O . LYS A 1 67 ? -9.638 6.673 9.443 1.00 91.75 67 LYS A O 1
ATOM 532 N N . TRP A 1 68 ? -10.176 4.483 9.569 1.00 92.44 68 TRP A N 1
ATOM 533 C CA . TRP A 1 68 ? -9.148 4.019 8.643 1.00 92.44 68 TRP A CA 1
ATOM 534 C C . TRP A 1 68 ? -9.536 4.370 7.211 1.00 92.44 68 TRP A C 1
ATOM 536 O O . TRP A 1 68 ? -10.651 4.076 6.789 1.00 92.44 68 TRP A O 1
ATOM 546 N N . ILE A 1 69 ? -8.603 4.981 6.494 1.00 94.12 69 ILE A N 1
ATOM 547 C CA . ILE A 1 69 ? -8.709 5.339 5.086 1.00 94.12 69 ILE A CA 1
ATOM 548 C C . ILE A 1 69 ? -7.640 4.567 4.330 1.00 94.12 69 ILE A C 1
ATOM 550 O O . ILE A 1 69 ? -6.489 4.522 4.765 1.00 94.12 69 ILE A O 1
ATOM 554 N N . PHE A 1 70 ? -8.020 3.996 3.192 1.00 94.12 70 PHE A N 1
ATOM 555 C CA . PHE A 1 70 ? -7.113 3.319 2.275 1.00 94.12 70 PHE A CA 1
ATOM 556 C C . PHE A 1 70 ? -7.114 4.078 0.960 1.00 94.12 70 PHE A C 1
ATOM 558 O O . PHE A 1 70 ? -8.097 4.068 0.232 1.00 94.12 70 PHE A O 1
ATOM 565 N N . PHE A 1 71 ? -6.027 4.766 0.657 1.00 94.62 71 PHE A N 1
ATOM 566 C CA . PHE A 1 71 ? -5.920 5.628 -0.506 1.00 94.62 71 PHE A CA 1
ATOM 567 C C . PHE A 1 71 ? -5.021 4.987 -1.559 1.00 94.62 71 PHE A C 1
ATOM 569 O O . PHE A 1 71 ? -3.832 4.765 -1.324 1.00 94.62 71 PHE A O 1
ATOM 576 N N . ASN A 1 72 ? -5.574 4.701 -2.736 1.00 94.56 72 ASN A N 1
ATOM 577 C CA . ASN A 1 72 ? -4.797 4.243 -3.879 1.00 94.56 72 ASN A CA 1
ATOM 578 C C . ASN A 1 72 ? -4.011 5.420 -4.459 1.00 94.56 72 ASN A C 1
ATOM 580 O O . ASN A 1 72 ? -4.590 6.371 -4.991 1.00 94.56 72 ASN A O 1
ATOM 584 N N . ILE A 1 73 ? -2.684 5.331 -4.404 1.00 94.25 73 ILE A N 1
ATOM 585 C CA . ILE A 1 73 ? -1.811 6.438 -4.796 1.00 94.25 73 ILE A CA 1
ATOM 586 C C . ILE A 1 73 ? -1.812 6.650 -6.320 1.00 94.25 73 ILE A C 1
ATOM 588 O O . ILE A 1 73 ? -1.709 7.786 -6.779 1.00 94.25 73 ILE A O 1
ATOM 592 N N . PHE A 1 74 ? -1.963 5.589 -7.123 1.00 93.12 74 PHE A N 1
ATOM 593 C CA . PHE A 1 74 ? -2.017 5.709 -8.586 1.00 93.12 74 PHE A CA 1
ATOM 594 C C . PHE A 1 74 ? -3.318 6.337 -9.065 1.00 93.12 74 PHE A C 1
ATOM 596 O O . PHE A 1 74 ? -3.292 7.246 -9.890 1.00 93.12 74 PHE A O 1
ATOM 603 N N . MET A 1 75 ? -4.443 5.861 -8.536 1.00 92.12 75 MET A N 1
ATOM 604 C CA . MET A 1 75 ? -5.773 6.321 -8.941 1.00 92.12 75 MET A CA 1
ATOM 605 C C . MET A 1 75 ? -6.188 7.622 -8.249 1.00 92.12 75 MET A C 1
ATOM 607 O O . MET A 1 75 ? -7.184 8.223 -8.636 1.00 92.12 75 MET A O 1
ATOM 611 N N . LYS A 1 76 ? -5.432 8.051 -7.230 1.00 92.38 76 LYS A N 1
ATOM 612 C CA . LYS A 1 76 ? -5.727 9.211 -6.382 1.00 92.38 76 LYS A CA 1
ATOM 613 C C . LYS A 1 76 ? -7.136 9.161 -5.782 1.00 92.38 76 LYS A C 1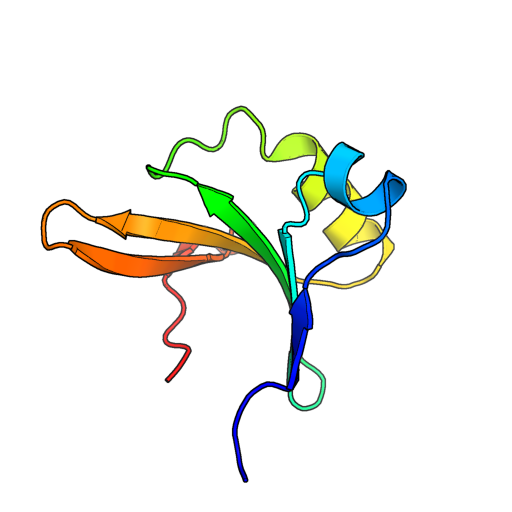
ATOM 615 O O . LYS A 1 76 ? -7.842 10.165 -5.758 1.00 92.38 76 LYS A O 1
ATOM 620 N N . THR A 1 77 ? -7.544 7.984 -5.314 1.00 93.25 77 THR A N 1
ATOM 621 C CA . THR A 1 77 ? -8.897 7.752 -4.800 1.00 93.25 77 THR A CA 1
ATOM 622 C C . THR A 1 77 ? -8.892 6.835 -3.584 1.00 93.25 77 THR A C 1
ATOM 624 O O . THR A 1 77 ? -7.997 6.001 -3.419 1.00 93.25 77 THR A O 1
ATOM 627 N N . GLU A 1 78 ? -9.900 6.992 -2.733 1.00 91.19 78 GLU A N 1
ATOM 628 C CA . GLU A 1 78 ? -10.147 6.104 -1.602 1.00 91.19 78 GLU A CA 1
ATOM 629 C C . GLU A 1 78 ? -10.684 4.748 -2.081 1.00 91.19 78 GLU A C 1
ATOM 631 O O . GLU A 1 78 ? -11.474 4.656 -3.021 1.00 91.19 78 GLU A O 1
ATOM 636 N N . MET A 1 79 ? -10.234 3.680 -1.431 1.00 87.81 79 MET A N 1
ATOM 637 C CA . MET A 1 79 ? -10.646 2.310 -1.680 1.00 87.81 79 MET A CA 1
ATOM 638 C C . MET A 1 79 ? -11.601 1.845 -0.585 1.00 87.81 79 MET A C 1
ATOM 640 O O . MET A 1 79 ? -11.252 1.820 0.596 1.00 87.81 79 MET A O 1
ATOM 644 N N . LEU A 1 80 ? -12.777 1.376 -0.995 1.00 78.56 80 LEU A N 1
ATOM 645 C CA . LEU A 1 80 ? -13.674 0.615 -0.131 1.00 78.56 80 LEU A CA 1
ATOM 646 C C . LEU A 1 80 ? -13.150 -0.823 -0.055 1.00 78.56 80 LEU A C 1
ATOM 648 O O . LEU A 1 80 ? -13.293 -1.592 -1.004 1.00 78.56 80 LEU A O 1
ATOM 652 N N . LEU A 1 81 ? -12.469 -1.164 1.041 1.00 66.44 81 LEU A N 1
ATOM 653 C CA . LEU A 1 81 ? -11.831 -2.478 1.202 1.00 66.44 81 LEU A CA 1
ATOM 654 C C . LEU A 1 81 ? -12.645 -3.496 2.021 1.00 66.44 81 LEU A C 1
ATOM 656 O O . LEU A 1 81 ? -12.203 -4.642 2.135 1.00 66.44 81 LEU A O 1
ATOM 660 N N . PHE A 1 82 ? -13.834 -3.134 2.518 1.00 53.97 82 PHE A N 1
ATOM 661 C CA . PHE A 1 82 ? -14.685 -3.987 3.358 1.00 53.97 82 PHE A CA 1
ATOM 662 C C . PHE A 1 82 ? -16.167 -3.731 3.103 1.00 53.97 82 PHE A C 1
ATOM 664 O O . PHE A 1 82 ? -16.538 -2.538 3.028 1.00 53.97 82 PHE A O 1
#